Protein AF-A0A3C2A2D1-F1 (afdb_monomer_lite)

Secondary structure (DSSP, 8-state):
--TT--------S----STTGGGGHHHHTTT-S-EEEE--GGGHHHHHHHHHHH-GGGEEEE----TT--HHHHHHHHHHHHHTT--B-

Sequence (89 aa):
MNPYNFNYTLFPGQIHFGQGKIDLLPTLLKGYSKAFIIGEKRVQPIIDRVGEVLDADRLYHFGEVIQHVPQGLVDKALAVCQAQQSDVL

Radius of gyration: 17.06 Å; chains: 1; bounding box: 46×45×27 Å

pLDDT: mean 91.76, std 8.16, range [51.88, 97.62]

Foldseek 3Di:
DPPPDDDDDDDDPDDDDDPPSLLCCCVVCVVWQAAEAEDAPVCVVVVVVNCVRNPVLRYDYDHPDDPPQDPVNVVVSVVVCVVSVGDYD

Structure (mmCIF, N/CA/C/O backbone):
data_AF-A0A3C2A2D1-F1
#
_entry.id   AF-A0A3C2A2D1-F1
#
loop_
_atom_site.group_PDB
_atom_site.id
_atom_site.type_symbol
_atom_site.label_atom_id
_atom_site.label_alt_id
_atom_site.label_comp_id
_atom_site.label_asym_id
_atom_site.label_entity_id
_atom_site.label_seq_id
_atom_site.pdbx_PDB_ins_code
_atom_site.Cartn_x
_atom_site.Cartn_y
_atom_site.Cartn_z
_atom_site.occupancy
_atom_site.B_iso_or_equiv
_atom_site.auth_seq_id
_atom_site.auth_comp_id
_atom_site.auth_asym_id
_atom_site.auth_atom_id
_atom_site.pdbx_PDB_model_num
ATOM 1 N N . MET A 1 1 ? 32.935 -31.482 -2.320 1.00 51.88 1 MET A N 1
ATOM 2 C CA . MET A 1 1 ? 31.744 -30.606 -2.250 1.00 51.88 1 MET A CA 1
ATOM 3 C C . MET A 1 1 ? 30.525 -31.467 -2.507 1.00 51.88 1 MET A C 1
ATOM 5 O O . MET A 1 1 ? 30.537 -32.199 -3.487 1.00 51.88 1 MET A O 1
ATOM 9 N N . ASN A 1 2 ? 29.542 -31.456 -1.607 1.00 52.34 2 ASN A N 1
ATOM 10 C CA . ASN A 1 2 ? 28.325 -32.252 -1.754 1.00 52.34 2 ASN A CA 1
ATOM 11 C C . ASN A 1 2 ? 27.385 -31.534 -2.750 1.00 52.34 2 ASN A C 1
ATOM 13 O O . ASN A 1 2 ? 26.998 -30.403 -2.457 1.00 52.34 2 ASN A O 1
ATOM 17 N N . PRO A 1 3 ? 27.043 -32.118 -3.914 1.00 63.09 3 PRO A N 1
ATOM 18 C CA . PRO A 1 3 ? 26.271 -31.439 -4.965 1.00 63.09 3 PRO A CA 1
ATOM 19 C C . PRO A 1 3 ? 24.787 -31.205 -4.615 1.00 63.09 3 PRO A C 1
ATOM 21 O O . PRO A 1 3 ? 24.047 -30.682 -5.439 1.00 63.09 3 PRO A O 1
ATOM 24 N N . TYR A 1 4 ? 24.352 -31.572 -3.404 1.00 73.38 4 TYR A N 1
ATOM 25 C CA . TYR A 1 4 ? 22.950 -31.548 -2.968 1.00 73.38 4 TYR A CA 1
ATOM 26 C C . TYR A 1 4 ? 22.603 -30.447 -1.954 1.00 73.38 4 TYR A C 1
ATOM 28 O O . TYR A 1 4 ? 21.496 -30.438 -1.423 1.00 73.38 4 TYR A O 1
ATOM 36 N N . ASN A 1 5 ? 23.514 -29.512 -1.670 1.00 75.62 5 ASN A N 1
ATOM 37 C CA . ASN A 1 5 ? 23.186 -28.379 -0.806 1.00 75.62 5 ASN A CA 1
ATOM 38 C C . ASN A 1 5 ? 22.501 -27.278 -1.622 1.00 75.62 5 ASN A C 1
ATOM 40 O O . ASN A 1 5 ? 23.161 -26.560 -2.370 1.00 75.62 5 ASN A O 1
ATOM 44 N N . PHE A 1 6 ? 21.190 -27.121 -1.441 1.00 83.88 6 PHE A N 1
ATOM 45 C CA . PHE A 1 6 ? 20.451 -25.951 -1.908 1.00 83.88 6 PHE A CA 1
ATOM 46 C C . PHE A 1 6 ? 19.736 -25.273 -0.741 1.00 83.88 6 PHE A C 1
ATOM 48 O O . PHE A 1 6 ? 19.265 -25.930 0.186 1.00 83.88 6 PHE A O 1
ATOM 55 N N . ASN A 1 7 ? 19.656 -23.945 -0.807 1.00 83.56 7 ASN A N 1
ATOM 56 C CA . ASN A 1 7 ? 18.855 -23.144 0.106 1.00 83.56 7 ASN A CA 1
ATOM 57 C C . ASN A 1 7 ? 17.538 -22.813 -0.587 1.00 83.56 7 ASN A C 1
ATOM 59 O O . ASN A 1 7 ? 17.537 -22.214 -1.662 1.00 83.56 7 ASN A O 1
ATOM 63 N N . TYR A 1 8 ? 16.428 -23.199 0.033 1.00 84.81 8 TYR A N 1
ATOM 64 C CA . TYR A 1 8 ? 15.100 -22.795 -0.399 1.00 84.81 8 TYR A CA 1
ATOM 65 C C . TYR A 1 8 ? 14.572 -21.708 0.526 1.00 84.81 8 TYR A C 1
ATOM 67 O O . TYR A 1 8 ? 14.583 -21.858 1.747 1.00 84.81 8 TYR A O 1
ATOM 75 N N . THR A 1 9 ? 14.112 -20.611 -0.066 1.00 85.75 9 THR A N 1
ATOM 76 C CA . THR A 1 9 ? 13.485 -19.508 0.657 1.00 85.75 9 THR A CA 1
ATOM 77 C C . THR A 1 9 ? 12.052 -19.354 0.168 1.00 85.75 9 THR A C 1
ATOM 79 O O . THR A 1 9 ? 11.802 -19.314 -1.036 1.00 85.75 9 THR A O 1
ATOM 82 N N . LEU A 1 10 ? 11.113 -19.304 1.112 1.00 78.94 10 LEU A N 1
ATOM 83 C CA . LEU A 1 10 ? 9.673 -19.260 0.867 1.00 78.94 10 LEU A CA 1
ATOM 84 C C . LEU A 1 10 ? 9.138 -17.845 1.107 1.00 78.94 10 LEU A C 1
ATOM 86 O O . LEU A 1 10 ? 9.289 -17.307 2.199 1.00 78.94 10 LEU A O 1
ATOM 90 N N . PHE A 1 11 ? 8.466 -17.284 0.104 1.00 83.69 11 PHE A N 1
ATOM 91 C CA . PHE A 1 11 ? 7.663 -16.060 0.175 1.00 83.69 11 PHE A CA 1
ATOM 92 C C . PHE A 1 11 ? 6.516 -16.187 -0.846 1.00 83.69 11 PHE A C 1
ATOM 94 O O . PHE A 1 11 ? 6.756 -16.780 -1.901 1.00 83.69 11 PHE A O 1
ATOM 101 N N . PRO A 1 12 ? 5.316 -15.609 -0.642 1.00 86.50 12 PRO A N 1
ATOM 102 C CA . PRO A 1 12 ? 4.739 -14.997 0.565 1.00 86.50 12 PRO A CA 1
ATOM 103 C C . PRO A 1 12 ? 3.984 -16.005 1.464 1.00 86.50 12 PRO A C 1
ATOM 105 O O . PRO A 1 12 ? 3.619 -17.093 1.028 1.00 86.50 12 PRO A O 1
ATOM 108 N N . GLY A 1 13 ? 3.718 -15.629 2.724 1.00 86.88 13 GLY A N 1
ATOM 109 C CA . GLY A 1 13 ? 3.041 -16.491 3.710 1.00 86.88 13 GLY A CA 1
ATOM 110 C C . GLY A 1 13 ? 1.522 -16.632 3.533 1.00 86.88 13 GLY A C 1
ATOM 111 O O . GLY A 1 13 ? 0.946 -17.613 3.996 1.00 86.88 13 GLY A O 1
ATOM 112 N N . GLN A 1 14 ? 0.870 -15.678 2.862 1.00 90.25 14 GLN A N 1
ATOM 113 C CA . GLN A 1 14 ? -0.553 -15.730 2.510 1.00 90.25 14 GLN A CA 1
ATOM 114 C C . GLN A 1 14 ? -0.781 -15.068 1.148 1.00 90.25 14 GLN A C 1
ATOM 116 O O . GLN A 1 14 ? -0.164 -14.050 0.836 1.00 90.25 14 GLN A O 1
ATOM 121 N N . ILE A 1 15 ? -1.671 -15.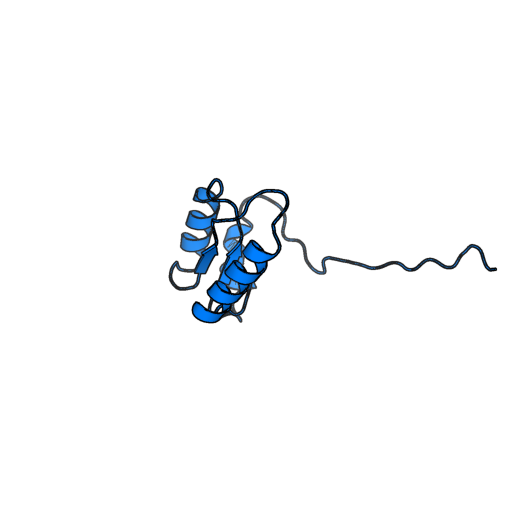650 0.340 1.00 92.75 15 ILE A N 1
ATOM 122 C CA . ILE A 1 15 ? -2.077 -15.117 -0.965 1.00 92.75 15 ILE A CA 1
ATOM 123 C C . ILE A 1 15 ? -3.600 -15.132 -1.038 1.00 92.75 15 ILE A C 1
ATOM 125 O O . ILE A 1 15 ? -4.230 -16.185 -0.934 1.00 92.75 15 ILE A O 1
ATOM 129 N N . HIS A 1 16 ? -4.188 -13.963 -1.273 1.00 93.50 16 HIS A N 1
ATOM 130 C CA . HIS A 1 16 ? -5.608 -13.815 -1.569 1.00 93.50 16 HIS A CA 1
ATOM 131 C C . HIS A 1 16 ? -5.761 -13.493 -3.055 1.00 93.50 16 HIS A C 1
ATOM 133 O O . HIS A 1 16 ? -5.363 -12.424 -3.504 1.00 93.50 16 HIS A O 1
ATOM 139 N N . PHE A 1 17 ? -6.332 -14.421 -3.823 1.00 94.81 17 PHE A N 1
ATOM 140 C CA . PHE A 1 17 ? -6.470 -14.290 -5.275 1.00 94.81 17 PHE A CA 1
ATOM 141 C C . PHE A 1 17 ? -7.927 -14.440 -5.733 1.00 94.81 17 PHE A C 1
ATOM 143 O O . PHE A 1 17 ? -8.703 -15.179 -5.123 1.00 94.81 17 PHE A O 1
ATOM 150 N N . GLY A 1 18 ? -8.285 -13.742 -6.813 1.00 94.19 18 GLY A N 1
ATOM 151 C CA . GLY A 1 18 ? -9.606 -13.779 -7.444 1.00 94.19 18 GLY A CA 1
ATOM 152 C C . GLY A 1 18 ? -10.386 -12.467 -7.335 1.00 94.19 18 GLY A C 1
ATOM 153 O O . GLY A 1 18 ? -9.959 -11.504 -6.698 1.00 94.19 18 GLY A O 1
ATOM 154 N N . GLN A 1 19 ? -11.551 -12.432 -7.978 1.00 93.81 19 GLN A N 1
ATOM 155 C CA . GLN A 1 19 ? -12.466 -11.292 -7.922 1.00 93.81 19 GLN A CA 1
ATOM 156 C C . GLN A 1 19 ? -12.977 -11.064 -6.486 1.00 93.81 19 GLN A C 1
ATOM 158 O O . GLN A 1 19 ? -13.175 -12.017 -5.733 1.00 93.81 19 GLN A O 1
ATOM 163 N N . GLY A 1 20 ? -13.170 -9.798 -6.099 1.00 93.62 20 GLY A N 1
ATOM 164 C CA . GLY A 1 20 ? -13.721 -9.415 -4.789 1.00 93.62 20 GLY A CA 1
ATOM 165 C C . GLY A 1 20 ? -12.734 -9.466 -3.616 1.00 93.62 20 GLY A C 1
ATOM 166 O O . GLY A 1 20 ? -13.114 -9.213 -2.480 1.00 93.62 20 GLY A O 1
ATOM 167 N N . LYS A 1 21 ? -11.447 -9.769 -3.837 1.00 95.38 21 LYS A N 1
ATOM 168 C CA . LYS A 1 21 ? -10.475 -9.840 -2.726 1.00 95.38 21 LYS A CA 1
ATOM 169 C C . LYS A 1 21 ? -10.146 -8.494 -2.082 1.00 95.38 21 LYS A C 1
ATOM 171 O O . LYS A 1 21 ? -9.723 -8.491 -0.931 1.00 95.38 21 LYS A O 1
ATOM 176 N N . ILE A 1 22 ? -10.405 -7.380 -2.769 1.00 94.69 22 ILE A N 1
ATOM 177 C CA . ILE A 1 22 ? -10.303 -6.033 -2.184 1.00 94.69 22 ILE A CA 1
ATOM 178 C C . ILE A 1 22 ? -11.232 -5.901 -0.966 1.00 94.69 22 ILE A C 1
ATOM 180 O O . ILE A 1 22 ? -10.845 -5.293 0.025 1.00 94.69 22 ILE A O 1
ATOM 184 N N . ASP A 1 23 ? -12.390 -6.568 -0.973 1.00 95.94 23 ASP A N 1
ATOM 185 C CA . ASP A 1 23 ? -13.375 -6.497 0.116 1.00 95.94 23 ASP A CA 1
ATOM 186 C C . ASP A 1 23 ? -12.873 -7.136 1.428 1.00 95.94 23 ASP A C 1
ATOM 188 O O . ASP A 1 23 ? -13.464 -6.951 2.489 1.00 95.94 23 ASP A O 1
ATOM 192 N N . LEU A 1 24 ? -11.755 -7.874 1.388 1.00 95.69 24 LEU A N 1
ATOM 193 C CA . LEU A 1 24 ? -11.117 -8.447 2.576 1.00 95.69 24 LEU A CA 1
ATOM 194 C C . LEU A 1 24 ? -10.193 -7.459 3.299 1.00 95.69 24 LEU A C 1
ATOM 196 O O . LEU A 1 24 ? -9.847 -7.703 4.458 1.00 95.69 24 LEU A O 1
ATOM 200 N N . LEU A 1 25 ? -9.793 -6.360 2.651 1.00 94.75 25 LEU A N 1
ATOM 201 C CA . LEU A 1 25 ? -8.834 -5.398 3.201 1.00 94.75 25 LEU A CA 1
ATOM 202 C C . LEU A 1 25 ? -9.191 -4.871 4.602 1.00 94.75 25 LEU A C 1
ATOM 204 O O . LEU A 1 25 ? -8.279 -4.802 5.421 1.00 94.75 25 LEU A O 1
ATOM 208 N N . PRO A 1 26 ? -10.458 -4.588 4.966 1.00 94.94 26 PRO A N 1
ATOM 209 C CA . PRO A 1 26 ? -10.783 -4.098 6.308 1.00 94.94 26 PRO A CA 1
ATOM 210 C C . PRO A 1 26 ? -1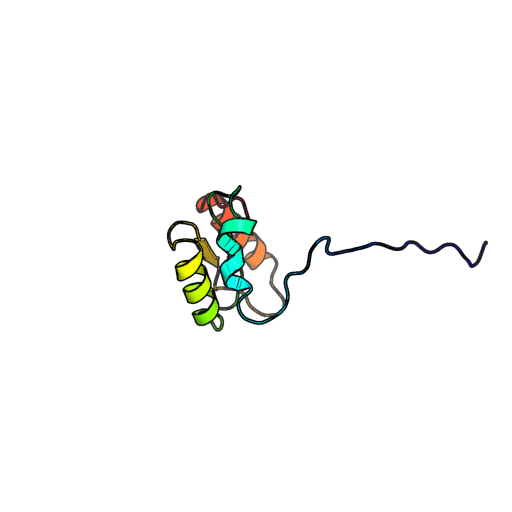0.480 -5.133 7.389 1.00 94.94 26 PRO A C 1
ATOM 212 O O . PRO A 1 26 ? -10.086 -4.788 8.501 1.00 94.94 26 PRO A O 1
ATOM 215 N N . THR A 1 27 ? -10.636 -6.416 7.051 1.00 95.00 27 THR A N 1
ATOM 216 C CA . THR A 1 27 ? -10.317 -7.525 7.955 1.00 95.00 27 THR A CA 1
ATOM 217 C C . THR A 1 27 ? -8.808 -7.718 8.054 1.00 95.00 27 THR A C 1
ATOM 219 O O . THR A 1 27 ? -8.281 -7.838 9.158 1.00 95.00 27 THR A O 1
ATOM 222 N N . LEU A 1 28 ? -8.109 -7.712 6.914 1.00 94.56 28 LEU A N 1
ATOM 223 C CA . LEU A 1 28 ? -6.655 -7.887 6.857 1.00 94.56 28 LEU A CA 1
ATOM 224 C C . LEU A 1 28 ? -5.911 -6.737 7.542 1.00 94.56 28 LEU A C 1
ATOM 226 O O . LEU A 1 28 ? -4.910 -6.964 8.216 1.00 94.56 28 LEU A O 1
ATOM 230 N N . LEU A 1 29 ? -6.430 -5.515 7.417 1.00 95.00 29 LEU A N 1
ATOM 231 C CA . LEU A 1 29 ? -5.824 -4.304 7.958 1.00 95.00 29 LEU A CA 1
ATOM 232 C C . LEU A 1 29 ? -6.457 -3.844 9.278 1.00 95.00 29 LEU A C 1
ATOM 234 O O . LEU A 1 29 ? -6.284 -2.698 9.688 1.00 95.00 29 LEU A O 1
ATOM 238 N N . LYS A 1 30 ? -7.189 -4.722 9.975 1.00 94.62 30 LYS A N 1
ATOM 239 C CA . LYS A 1 30 ? -7.878 -4.383 11.232 1.00 94.62 30 LYS A CA 1
ATOM 240 C C . LYS A 1 30 ? -6.929 -3.866 12.324 1.00 94.62 30 LYS A C 1
ATOM 242 O O . LYS A 1 30 ? -7.346 -3.075 13.161 1.00 94.62 30 LYS A O 1
ATOM 247 N N . GLY A 1 31 ? -5.681 -4.338 12.337 1.00 95.38 31 GLY A N 1
ATOM 248 C CA . GLY A 1 31 ? -4.666 -3.950 13.324 1.00 95.38 31 GLY A CA 1
ATOM 249 C C . GLY A 1 31 ? -3.902 -2.665 12.998 1.00 95.38 31 GLY A C 1
ATOM 250 O O . GLY A 1 31 ? -3.093 -2.242 13.816 1.00 95.38 31 GLY A O 1
ATOM 251 N N . TYR A 1 32 ? -4.146 -2.067 11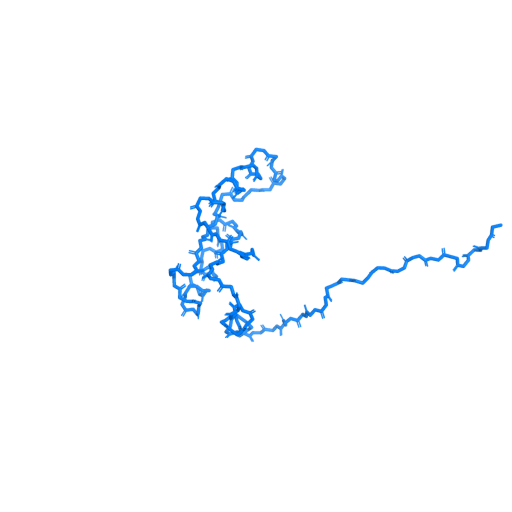.832 1.00 96.12 32 TYR A N 1
ATOM 252 C CA . TYR A 1 32 ? -3.432 -0.892 11.345 1.00 96.12 32 TYR A CA 1
ATOM 253 C C . TYR A 1 32 ? -4.349 0.324 11.339 1.00 96.12 32 TYR A C 1
ATOM 255 O O . TYR A 1 32 ? -5.550 0.228 11.070 1.00 96.12 32 TYR A O 1
ATOM 263 N N . SER A 1 33 ? -3.787 1.482 11.638 1.00 94.81 33 SER A N 1
ATOM 264 C CA . SER A 1 33 ? -4.513 2.743 11.686 1.00 94.81 33 SER A CA 1
ATOM 265 C C . SER A 1 33 ? -4.675 3.351 10.298 1.00 94.81 33 SER A C 1
ATOM 267 O O . SER A 1 33 ? -5.791 3.751 9.951 1.00 94.81 33 SER A O 1
ATOM 269 N N . LYS A 1 34 ? -3.609 3.369 9.487 1.00 96.44 34 LYS A N 1
ATOM 270 C CA . LYS A 1 34 ? -3.593 4.059 8.197 1.00 96.44 34 LYS A CA 1
ATOM 271 C C . LYS A 1 34 ? -2.636 3.414 7.195 1.00 96.44 34 LYS A C 1
ATOM 273 O O . LYS A 1 34 ? -1.445 3.257 7.455 1.00 96.44 34 LYS A O 1
ATOM 278 N N . ALA A 1 35 ? -3.167 3.099 6.018 1.00 97.12 35 ALA A N 1
ATOM 279 C CA . ALA A 1 35 ? -2.439 2.485 4.918 1.00 97.12 35 ALA A CA 1
ATOM 280 C C . ALA A 1 35 ? -1.794 3.520 3.988 1.00 97.12 35 ALA A C 1
ATOM 282 O O . ALA A 1 35 ? -2.432 4.486 3.565 1.00 97.12 35 ALA A O 1
ATOM 283 N N . PHE A 1 36 ? -0.543 3.278 3.611 1.00 97.62 36 PHE A N 1
ATOM 284 C CA . PHE A 1 36 ? 0.190 4.040 2.609 1.00 97.62 36 PHE A CA 1
ATOM 285 C C . PHE A 1 36 ? 0.241 3.269 1.292 1.00 97.62 36 PHE A C 1
ATOM 287 O O . PHE A 1 36 ? 1.133 2.459 1.061 1.00 97.62 36 PHE A O 1
ATOM 294 N N . ILE A 1 37 ? -0.704 3.534 0.398 1.00 95.88 37 ILE A N 1
ATOM 295 C CA . ILE A 1 37 ? -0.826 2.790 -0.853 1.00 95.88 37 ILE A CA 1
ATOM 296 C C . ILE A 1 37 ? 0.112 3.379 -1.904 1.00 95.88 37 ILE A C 1
ATOM 298 O O . ILE A 1 37 ? 0.047 4.567 -2.228 1.00 95.88 37 ILE A O 1
ATOM 302 N N . ILE A 1 38 ? 0.946 2.528 -2.494 1.00 95.50 38 ILE A N 1
ATOM 303 C CA . ILE A 1 38 ? 1.871 2.892 -3.570 1.00 95.50 38 ILE A CA 1
ATOM 304 C C . ILE A 1 38 ? 1.329 2.371 -4.899 1.00 95.50 38 ILE A C 1
ATOM 306 O O . ILE A 1 38 ? 1.130 1.171 -5.080 1.00 95.50 38 ILE A O 1
ATOM 310 N N . GLY A 1 39 ? 1.125 3.264 -5.863 1.00 93.00 39 GLY A N 1
ATOM 311 C CA . GLY A 1 39 ? 0.693 2.872 -7.202 1.00 93.00 39 GLY A CA 1
ATOM 312 C C . GLY A 1 39 ? 0.698 4.048 -8.161 1.00 93.00 39 GLY A C 1
ATOM 313 O O . GLY A 1 39 ? 0.465 5.180 -7.757 1.00 93.00 39 GLY A O 1
ATOM 314 N N . GLU A 1 40 ? 0.953 3.798 -9.442 1.00 94.19 40 GLU A N 1
ATOM 315 C CA . GLU A 1 40 ? 0.921 4.851 -10.461 1.00 94.19 40 GLU A CA 1
ATOM 316 C C . GLU A 1 40 ? -0.451 5.540 -10.524 1.00 94.19 40 GLU A C 1
ATOM 318 O O . GLU A 1 40 ? -1.491 4.902 -10.362 1.00 94.19 40 GLU A O 1
ATOM 323 N N . LYS A 1 41 ? -0.491 6.824 -10.888 1.00 92.25 41 LYS A N 1
ATOM 324 C CA . LYS A 1 41 ? -1.750 7.578 -11.035 1.00 92.25 41 LYS A CA 1
ATOM 325 C C . LYS A 1 41 ? -2.816 6.885 -11.905 1.00 92.25 41 LYS A C 1
ATOM 327 O O . 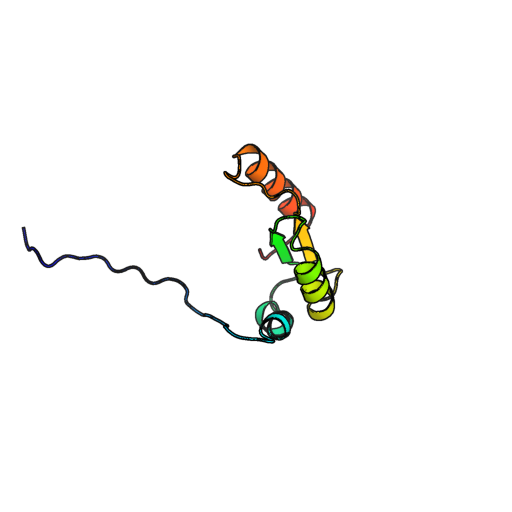LYS A 1 41 ? -4.007 7.055 -11.671 1.00 92.25 41 LYS A O 1
ATOM 332 N N . ARG A 1 42 ? -2.422 6.072 -12.893 1.00 94.12 42 ARG A N 1
ATOM 333 C CA . ARG A 1 42 ? -3.366 5.328 -13.753 1.00 94.12 42 ARG A CA 1
ATOM 334 C C . ARG A 1 42 ? -4.195 4.269 -13.018 1.00 94.12 42 ARG A C 1
ATOM 336 O O . ARG A 1 42 ? -5.220 3.857 -13.549 1.00 94.12 42 ARG A O 1
ATOM 343 N N . VAL A 1 43 ? -3.773 3.824 -11.830 1.00 94.25 43 VAL A N 1
ATOM 344 C CA . VAL A 1 43 ? -4.535 2.858 -11.021 1.00 94.25 43 VAL A CA 1
ATOM 345 C C . VAL A 1 43 ? -5.513 3.525 -10.053 1.00 94.25 43 VAL A C 1
ATOM 347 O O . VAL A 1 43 ? -6.098 2.827 -9.231 1.00 94.25 43 VAL A O 1
ATOM 350 N N . GLN A 1 44 ? -5.745 4.840 -10.172 1.00 94.19 44 GLN A N 1
ATOM 351 C CA . GLN A 1 44 ? -6.693 5.584 -9.334 1.00 94.19 44 GLN A CA 1
ATOM 352 C C . GLN A 1 44 ? -8.052 4.881 -9.154 1.00 94.19 44 GLN A C 1
ATOM 354 O O . GLN A 1 44 ? -8.475 4.771 -8.011 1.00 94.19 44 GLN A O 1
ATOM 359 N N . PRO A 1 45 ? -8.690 4.285 -10.186 1.00 95.25 45 PRO A N 1
ATOM 360 C CA . PRO A 1 45 ? -9.969 3.594 -9.983 1.00 95.25 45 PRO A CA 1
ATOM 361 C C . PRO A 1 45 ? -9.902 2.425 -8.986 1.00 95.25 45 PRO A C 1
ATOM 363 O O . PRO A 1 45 ? -10.879 2.117 -8.311 1.00 95.25 45 PRO A O 1
ATOM 366 N N . ILE A 1 46 ? -8.747 1.759 -8.879 1.00 94.56 46 ILE A N 1
ATOM 367 C CA . ILE A 1 46 ? -8.523 0.693 -7.894 1.00 94.56 46 ILE A CA 1
ATOM 368 C C . ILE A 1 46 ? -8.339 1.304 -6.503 1.00 94.56 46 ILE A C 1
ATOM 370 O O . ILE A 1 46 ? -8.871 0.771 -5.535 1.00 94.56 46 ILE A O 1
ATOM 374 N N . ILE A 1 47 ? -7.619 2.423 -6.403 1.00 95.38 47 ILE A N 1
ATOM 375 C CA . ILE A 1 47 ? -7.415 3.158 -5.147 1.00 95.38 47 ILE A CA 1
ATOM 376 C C . ILE A 1 47 ? -8.742 3.675 -4.595 1.00 95.38 47 ILE A C 1
ATOM 378 O O . ILE A 1 47 ? -9.010 3.504 -3.409 1.00 95.38 47 ILE A O 1
ATOM 382 N N . ASP A 1 48 ? -9.591 4.232 -5.456 1.00 94.75 48 ASP A N 1
ATOM 383 C CA . ASP A 1 48 ? -10.922 4.707 -5.082 1.00 94.75 48 ASP A CA 1
ATOM 384 C C . ASP A 1 48 ? -11.749 3.547 -4.513 1.00 94.75 48 ASP A C 1
ATOM 386 O O . ASP A 1 48 ? -12.319 3.659 -3.428 1.00 94.75 48 ASP A O 1
ATOM 390 N N . ARG A 1 49 ? -11.702 2.375 -5.166 1.00 95.31 49 ARG A N 1
ATOM 391 C CA . ARG A 1 49 ? -12.353 1.160 -4.663 1.00 95.31 49 ARG A CA 1
ATOM 392 C C . ARG A 1 49 ? -11.786 0.687 -3.320 1.00 95.31 49 ARG A C 1
ATOM 394 O O . ARG A 1 49 ? -12.537 0.183 -2.489 1.00 95.31 49 ARG A O 1
ATOM 401 N N . VAL A 1 50 ? -10.481 0.827 -3.090 1.00 95.25 50 VAL A N 1
ATOM 402 C CA . VAL A 1 50 ? -9.885 0.540 -1.776 1.00 95.25 50 VAL A CA 1
ATOM 403 C C . VAL A 1 50 ? -10.406 1.524 -0.728 1.00 95.25 50 VAL A C 1
ATOM 405 O O . VAL A 1 50 ? -10.742 1.096 0.372 1.00 95.25 50 VAL A O 1
ATOM 408 N N . GLY A 1 51 ? -10.538 2.808 -1.065 1.00 94.75 51 GLY A N 1
ATOM 409 C CA . GLY A 1 51 ? -11.071 3.827 -0.159 1.00 94.75 51 GLY A CA 1
ATOM 410 C C . GLY A 1 51 ? -12.537 3.647 0.207 1.00 94.75 51 GLY A C 1
ATOM 411 O O . GLY A 1 51 ? -12.897 3.870 1.360 1.00 94.75 51 GLY A O 1
ATOM 412 N N . GLU A 1 52 ? -13.361 3.160 -0.719 1.00 94.75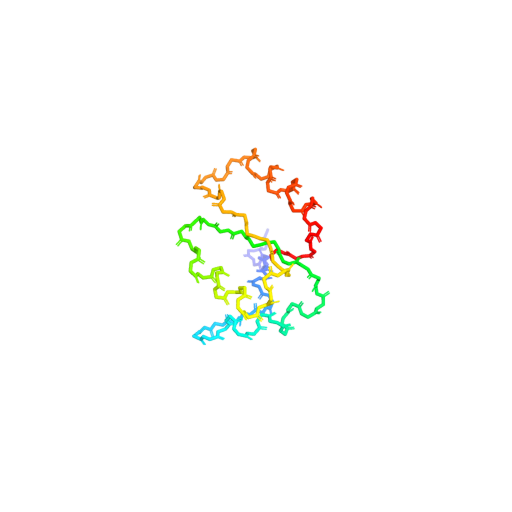 52 GLU A N 1
ATOM 413 C CA . GLU A 1 52 ? -14.748 2.763 -0.432 1.00 94.75 52 GLU A CA 1
ATOM 414 C C . GLU A 1 52 ? -14.841 1.631 0.599 1.00 94.75 52 GLU A C 1
ATOM 416 O O . GLU A 1 52 ? -15.829 1.527 1.320 1.00 94.75 52 GLU A O 1
ATOM 421 N N . VAL A 1 53 ? -13.835 0.755 0.640 1.00 95.50 53 VAL A N 1
ATOM 422 C CA . VAL A 1 53 ? -13.835 -0.445 1.479 1.00 95.50 53 VAL A CA 1
ATOM 423 C C . VAL A 1 53 ? -13.136 -0.207 2.824 1.00 95.50 53 VAL A C 1
ATOM 425 O O . VAL A 1 53 ? -13.593 -0.728 3.838 1.00 95.50 53 VAL A O 1
ATOM 428 N N . LEU A 1 54 ? -12.027 0.541 2.848 1.00 90.62 54 LEU A N 1
ATOM 429 C CA . LEU A 1 54 ? -11.159 0.719 4.024 1.00 90.62 54 LEU A CA 1
ATOM 430 C C . LEU A 1 54 ? -11.489 1.954 4.884 1.00 90.62 54 LEU A C 1
ATOM 432 O O . LEU A 1 54 ? -10.919 2.084 5.968 1.00 90.62 54 LEU A O 1
ATOM 436 N N . ASP A 1 55 ? -12.385 2.818 4.402 1.00 89.00 55 ASP A N 1
ATOM 437 C CA . ASP A 1 55 ? -12.562 4.230 4.770 1.00 89.00 55 ASP A CA 1
ATOM 438 C C . ASP A 1 55 ? -11.453 5.140 4.215 1.00 89.00 55 ASP A C 1
ATOM 440 O O . ASP A 1 55 ? -10.260 4.915 4.429 1.00 89.00 55 ASP A O 1
ATOM 444 N N . ALA A 1 56 ? -11.849 6.219 3.530 1.00 86.50 56 ALA A N 1
ATOM 445 C CA . ALA A 1 56 ? -10.929 7.137 2.851 1.00 86.50 56 ALA A CA 1
ATOM 446 C C . ALA A 1 56 ? -9.905 7.800 3.793 1.00 86.50 56 ALA A C 1
ATOM 448 O O . ALA A 1 56 ? -8.762 8.023 3.403 1.00 86.50 56 ALA A O 1
ATOM 449 N N . ASP A 1 57 ? -10.277 8.058 5.048 1.00 90.06 57 ASP A N 1
ATOM 450 C CA . ASP A 1 57 ? -9.388 8.681 6.040 1.00 90.06 57 ASP A CA 1
ATOM 451 C C . ASP A 1 57 ? -8.266 7.742 6.515 1.00 90.06 57 ASP A C 1
ATOM 453 O O . ASP A 1 57 ? -7.234 8.187 7.029 1.00 90.06 57 ASP A O 1
ATOM 457 N N . ARG A 1 58 ? -8.444 6.430 6.317 1.00 93.56 58 ARG A N 1
ATOM 458 C CA . ARG A 1 58 ? -7.473 5.392 6.678 1.00 93.56 58 ARG A CA 1
ATOM 459 C C . ARG A 1 58 ? -6.511 5.064 5.545 1.00 93.56 58 ARG A C 1
ATOM 461 O O . ARG A 1 58 ? -5.769 4.089 5.656 1.00 93.56 58 ARG A O 1
ATOM 468 N N . LEU A 1 59 ? -6.477 5.859 4.477 1.00 95.25 59 LEU A N 1
ATOM 469 C CA . LEU A 1 59 ? -5.522 5.666 3.395 1.00 95.25 59 LEU A CA 1
ATOM 470 C C . LEU A 1 59 ? -4.844 6.961 2.958 1.00 95.25 59 LEU A C 1
ATOM 472 O O . LEU A 1 59 ? -5.399 8.056 3.010 1.00 95.25 59 LEU A O 1
ATOM 476 N N . TYR A 1 60 ? -3.622 6.813 2.474 1.00 96.00 60 TYR A N 1
ATOM 477 C CA . TYR A 1 60 ? -2.940 7.813 1.676 1.00 96.00 60 TYR A CA 1
ATOM 478 C C . TYR A 1 60 ? -2.406 7.142 0.416 1.00 96.00 60 TYR A C 1
ATOM 480 O O . TYR A 1 60 ? -1.745 6.111 0.502 1.00 96.00 60 TYR A O 1
ATOM 488 N N . HIS A 1 61 ? -2.667 7.723 -0.753 1.00 96.56 61 HIS A N 1
ATOM 489 C CA . HIS A 1 61 ? -2.162 7.205 -2.023 1.00 96.56 61 HIS A CA 1
ATOM 490 C C . HIS A 1 61 ? -0.978 8.028 -2.524 1.00 96.56 61 HIS A C 1
ATOM 492 O O . HIS A 1 61 ? -1.094 9.219 -2.813 1.00 96.56 61 HIS A O 1
ATOM 498 N N . PHE A 1 62 ? 0.166 7.367 -2.678 1.00 96.62 62 PHE A N 1
ATOM 499 C CA . PHE A 1 62 ? 1.342 7.924 -3.328 1.00 96.62 62 PHE A CA 1
ATOM 500 C C . PHE A 1 62 ? 1.330 7.598 -4.828 1.00 96.62 62 PHE A C 1
ATOM 502 O O . PHE A 1 62 ? 1.763 6.528 -5.261 1.00 96.62 62 PHE A O 1
ATOM 509 N N . GLY A 1 63 ? 0.819 8.547 -5.619 1.00 95.19 63 GLY A N 1
ATOM 510 C CA . GLY A 1 63 ? 0.575 8.410 -7.062 1.00 95.19 63 GLY A CA 1
ATOM 511 C C . GLY A 1 63 ? 1.769 8.656 -7.992 1.00 95.19 63 GLY A C 1
ATOM 512 O O . GLY A 1 63 ? 1.641 8.493 -9.207 1.00 95.19 63 GLY A O 1
ATOM 513 N N . GLU A 1 64 ? 2.914 9.083 -7.454 1.00 94.12 64 GLU A N 1
ATOM 514 C CA . GLU A 1 64 ? 4.064 9.587 -8.228 1.00 94.12 64 GLU A CA 1
ATOM 515 C C . GLU A 1 64 ? 5.030 8.491 -8.705 1.00 94.12 64 GLU A C 1
ATOM 517 O O . GLU A 1 64 ? 6.145 8.775 -9.139 1.00 94.12 64 GLU A O 1
ATOM 522 N N . VAL A 1 65 ? 4.617 7.227 -8.619 1.00 91.81 65 VAL A N 1
ATOM 523 C CA . VAL A 1 65 ? 5.430 6.083 -9.038 1.00 91.81 65 VAL A CA 1
ATOM 524 C C . VAL A 1 65 ? 5.691 6.142 -10.541 1.00 91.81 65 VAL A C 1
ATOM 526 O O . VAL A 1 65 ? 4.769 6.305 -11.339 1.00 91.81 65 VAL A O 1
ATOM 529 N N . ILE A 1 66 ? 6.955 5.963 -10.922 1.00 90.81 66 ILE A N 1
ATOM 530 C CA . ILE A 1 66 ? 7.398 5.842 -12.313 1.00 90.81 66 ILE A CA 1
ATOM 531 C C . ILE A 1 66 ? 8.273 4.598 -12.482 1.00 90.81 66 ILE A C 1
ATOM 533 O O . ILE A 1 66 ? 8.780 4.033 -11.510 1.00 90.81 66 ILE A O 1
ATOM 537 N N . GLN A 1 67 ? 8.464 4.173 -13.732 1.00 89.38 67 GLN A N 1
ATOM 538 C CA . GLN A 1 67 ? 9.364 3.065 -14.050 1.00 89.38 67 GLN A CA 1
ATOM 539 C C . GLN A 1 67 ? 10.808 3.381 -13.641 1.00 89.38 67 GLN A C 1
ATOM 541 O O . GLN A 1 67 ? 11.228 4.536 -13.649 1.00 89.38 67 GLN A O 1
ATOM 546 N N . HIS A 1 68 ? 11.562 2.331 -13.300 1.00 91.44 68 HIS A N 1
ATOM 547 C CA . HIS A 1 68 ? 12.951 2.424 -12.829 1.00 91.44 68 HIS A CA 1
ATOM 548 C C . HIS A 1 68 ? 13.137 3.268 -11.558 1.00 91.44 68 HIS A C 1
ATOM 550 O O . HIS A 1 68 ? 14.190 3.875 -11.392 1.00 91.44 68 HIS A O 1
ATOM 556 N N . VAL A 1 69 ? 12.105 3.284 -10.698 1.00 90.56 69 VAL A N 1
ATOM 557 C CA . VAL A 1 69 ? 12.003 3.944 -9.381 1.00 90.56 69 VAL A CA 1
ATOM 558 C C . VAL A 1 69 ? 13.330 4.564 -8.909 1.00 90.56 69 VAL A C 1
ATOM 560 O O . VAL A 1 69 ? 14.167 3.867 -8.330 1.00 90.56 69 VAL A O 1
ATOM 563 N N . PRO A 1 70 ? 13.545 5.868 -9.161 1.00 93.38 70 PRO A N 1
ATOM 564 C CA . PRO A 1 70 ? 14.754 6.554 -8.725 1.00 93.38 70 PRO A CA 1
ATOM 565 C C . PRO A 1 70 ? 14.854 6.588 -7.199 1.00 93.38 70 PRO A C 1
ATOM 567 O O . PRO A 1 70 ? 13.840 6.746 -6.521 1.00 93.38 70 PRO A O 1
ATOM 570 N N . GLN A 1 71 ? 16.073 6.556 -6.655 1.00 95.00 71 GLN A N 1
ATOM 571 C CA . GLN A 1 71 ? 16.290 6.629 -5.203 1.00 95.00 71 GLN A CA 1
ATOM 572 C C . GLN A 1 71 ? 15.604 7.850 -4.570 1.00 95.00 71 GLN A C 1
ATOM 574 O O . GLN A 1 71 ? 14.899 7.711 -3.578 1.00 95.00 71 GLN A O 1
ATOM 579 N N . GLY A 1 72 ? 15.710 9.029 -5.195 1.00 95.38 72 GLY A N 1
ATOM 580 C CA . GLY A 1 72 ? 15.070 10.243 -4.676 1.00 95.38 72 GLY A CA 1
ATOM 581 C C . GLY A 1 72 ? 13.539 10.157 -4.597 1.00 95.38 72 GLY A C 1
ATOM 582 O O . GLY A 1 72 ? 12.923 10.843 -3.784 1.00 95.38 72 GLY A O 1
ATOM 583 N N . LEU A 1 73 ? 12.909 9.291 -5.400 1.00 94.62 73 LEU A N 1
ATOM 584 C CA . LEU A 1 73 ? 11.472 9.033 -5.309 1.00 94.62 73 LEU A CA 1
ATOM 585 C C . LEU A 1 73 ? 11.136 8.153 -4.100 1.00 94.62 73 LEU A C 1
ATOM 587 O O . LEU A 1 73 ? 10.111 8.371 -3.459 1.00 94.62 73 LEU A O 1
ATOM 591 N N . VAL A 1 74 ? 12.009 7.199 -3.767 1.00 95.56 74 VAL A N 1
ATOM 592 C CA . VAL A 1 74 ? 11.896 6.391 -2.545 1.00 95.56 74 VAL A CA 1
ATOM 593 C C . VAL A 1 74 ? 12.035 7.285 -1.317 1.00 95.56 74 VAL A C 1
ATOM 595 O O . VAL A 1 74 ? 11.185 7.231 -0.432 1.00 95.56 74 VAL A O 1
ATOM 598 N N . ASP A 1 75 ? 13.038 8.164 -1.295 1.00 96.94 75 ASP A N 1
ATOM 599 C CA . ASP A 1 75 ? 13.262 9.096 -0.182 1.00 96.94 75 ASP A CA 1
ATOM 600 C C . ASP A 1 75 ? 12.048 10.016 0.019 1.00 96.94 75 ASP A C 1
ATOM 602 O O . ASP A 1 75 ? 11.585 10.230 1.143 1.00 96.94 75 ASP A O 1
ATOM 606 N N . LYS A 1 76 ? 11.464 10.496 -1.087 1.00 96.38 76 LYS A N 1
ATOM 607 C CA . LYS A 1 76 ? 10.216 11.262 -1.067 1.00 96.38 76 LYS A CA 1
ATOM 608 C C . LYS A 1 76 ? 9.052 10.439 -0.511 1.00 96.38 76 LYS A C 1
ATOM 610 O O . LYS A 1 76 ? 8.342 10.926 0.365 1.00 96.38 76 LYS A O 1
ATOM 615 N N . ALA A 1 77 ? 8.846 9.214 -0.994 1.00 96.19 77 ALA A N 1
ATOM 616 C CA . ALA A 1 77 ? 7.768 8.348 -0.520 1.00 96.19 77 ALA A CA 1
ATOM 617 C C . ALA A 1 77 ? 7.892 8.056 0.985 1.00 96.19 77 ALA A C 1
ATOM 619 O O . ALA A 1 77 ? 6.894 8.118 1.699 1.00 96.19 77 ALA A O 1
ATOM 620 N N . LEU A 1 78 ? 9.112 7.824 1.483 1.00 96.12 78 LEU A N 1
ATOM 621 C CA . LEU A 1 78 ? 9.388 7.617 2.907 1.00 96.12 78 LEU A CA 1
ATOM 622 C C . LEU A 1 78 ? 9.055 8.855 3.744 1.00 96.12 78 LEU A C 1
ATOM 624 O O . LEU A 1 78 ? 8.372 8.733 4.762 1.00 96.12 78 LEU A O 1
ATOM 628 N N . ALA A 1 79 ? 9.480 10.043 3.307 1.00 96.69 79 ALA A N 1
ATOM 629 C CA . ALA A 1 79 ? 9.170 11.293 3.998 1.00 96.69 79 ALA A CA 1
ATOM 630 C C . ALA A 1 79 ? 7.654 11.544 4.069 1.00 96.69 79 ALA A C 1
ATOM 632 O O . ALA A 1 79 ? 7.130 11.935 5.113 1.00 96.69 79 ALA A O 1
ATOM 633 N N . VAL A 1 80 ? 6.932 11.273 2.976 1.00 96.81 80 VAL A N 1
ATOM 634 C CA . VAL A 1 80 ? 5.471 11.409 2.941 1.00 96.81 80 VAL A CA 1
ATOM 635 C C . VAL A 1 80 ? 4.803 10.361 3.833 1.00 96.81 80 VAL A C 1
ATOM 637 O O . VAL A 1 80 ? 3.912 10.716 4.597 1.00 96.81 80 VAL A O 1
ATOM 640 N N . CYS A 1 81 ? 5.245 9.103 3.806 1.00 95.81 81 CYS A N 1
ATOM 641 C CA . CYS A 1 81 ? 4.715 8.038 4.663 1.00 95.81 81 CYS A CA 1
ATOM 642 C C . CYS A 1 81 ? 4.837 8.392 6.157 1.00 95.81 81 CYS A C 1
ATOM 644 O O . CYS A 1 81 ? 3.859 8.298 6.903 1.00 95.81 81 CYS A O 1
ATOM 646 N N . GLN A 1 82 ? 5.998 8.915 6.569 1.00 94.88 82 GLN A N 1
ATOM 647 C CA . GLN A 1 82 ? 6.228 9.398 7.934 1.00 94.88 82 GLN A CA 1
ATOM 648 C C . GLN A 1 82 ? 5.326 10.585 8.291 1.00 94.88 82 GLN A C 1
ATOM 650 O O . GLN A 1 82 ? 4.702 10.585 9.351 1.00 94.88 82 GLN A O 1
ATOM 655 N N . ALA A 1 83 ? 5.212 11.576 7.402 1.00 96.56 83 ALA A N 1
ATOM 656 C CA . ALA A 1 83 ? 4.350 12.738 7.617 1.00 96.56 83 ALA A CA 1
ATOM 657 C C . ALA A 1 83 ? 2.862 12.360 7.715 1.00 96.56 83 ALA A C 1
ATOM 659 O O . ALA A 1 83 ? 2.107 12.988 8.454 1.00 96.56 83 ALA A O 1
ATOM 660 N N . GLN A 1 84 ? 2.441 11.325 6.985 1.00 95.56 84 GLN A N 1
ATOM 661 C CA . GLN A 1 84 ? 1.076 10.804 7.012 1.00 95.56 84 GLN A CA 1
ATOM 662 C C . GLN A 1 84 ? 0.794 9.891 8.204 1.00 95.56 84 GLN A C 1
ATOM 664 O O . GLN A 1 84 ? -0.370 9.527 8.378 1.00 95.56 84 GLN A O 1
ATOM 669 N N . GLN A 1 85 ? 1.819 9.536 8.990 1.00 94.44 85 GLN A N 1
ATOM 670 C CA . GLN A 1 85 ? 1.736 8.611 10.125 1.00 94.44 85 GLN A CA 1
ATOM 671 C C . GLN A 1 85 ? 1.110 7.263 9.735 1.00 94.44 85 GLN A C 1
ATOM 673 O O . GLN A 1 85 ? 0.315 6.699 10.480 1.00 94.44 85 GLN A O 1
ATOM 678 N N . SER A 1 86 ? 1.424 6.773 8.532 1.00 95.44 86 SER A N 1
ATOM 679 C CA . SER A 1 86 ? 0.940 5.468 8.073 1.00 95.44 86 SER A CA 1
ATOM 680 C C . SER A 1 86 ? 1.746 4.343 8.719 1.00 95.44 86 SER A C 1
ATOM 682 O O . SER A 1 86 ? 2.959 4.465 8.892 1.00 95.44 86 SER A O 1
ATOM 684 N N . ASP A 1 87 ? 1.076 3.255 9.078 1.00 95.56 87 ASP A N 1
ATOM 685 C CA . ASP A 1 87 ? 1.650 2.126 9.821 1.00 95.56 87 ASP A CA 1
ATOM 686 C C . ASP A 1 87 ? 1.606 0.800 9.048 1.00 95.56 87 ASP A C 1
ATOM 688 O O . ASP A 1 87 ? 2.116 -0.218 9.523 1.00 95.56 87 ASP A O 1
ATOM 692 N N . VAL A 1 88 ? 1.063 0.825 7.829 1.00 96.12 88 VAL A N 1
ATOM 693 C CA . VAL A 1 88 ? 1.118 -0.264 6.849 1.00 96.12 88 VAL A CA 1
ATOM 694 C C . VAL A 1 88 ? 1.282 0.294 5.437 1.00 96.12 88 VAL A C 1
ATOM 696 O O . VAL A 1 88 ? 0.857 1.415 5.161 1.00 96.12 88 VAL A O 1
ATOM 699 N N . LEU A 1 89 ? 1.912 -0.486 4.558 1.00 91.94 89 LEU A N 1
ATOM 700 C CA . LEU A 1 89 ? 2.140 -0.183 3.143 1.00 91.94 89 LEU A CA 1
ATOM 701 C C . LEU A 1 89 ? 1.319 -1.125 2.260 1.00 91.94 89 LEU A C 1
ATOM 703 O O . LEU A 1 89 ? 1.333 -2.342 2.558 1.00 91.94 89 LEU A O 1
#

=== Feature glossary ===
A reading guide for the features in this record.

Start from the sequence.

  · Sequence gives the chain of amino acids in standard one-letter code (A=alanine, C=cysteine, …, Y=tyrosine), read N→C. It is the only feature that is directly encoded by the gene; all structural features are derived from the folded form of this sequence.

Fold it, and you get atomic coordinates and the backbone conformation that goes with them.

  · Structure coordinates are given as an mmCIF _atom_site loop: one row per atom with element, residue name, chain id, sequence number, and x/y/z position in Å. Only the four main-chain atoms per residue are included here; side chains are omitted to keep the record compact.

  · Backbone dihedral angles. Every residue except chain termini has a φ (preceding-C → N → Cα → C) and a ψ (N → Cα → C → next-N). They are reported in degrees following the IUPAC sign convention. Secondary structure is essentially a statement about which (φ, ψ) basin each residue occupies.

  · Eight-state secondary structure (DSSP): H is the canonical α-helix, G the tighter 3₁₀-helix, I the wider π-helix; E/B are β-structure, T and S are turns and bends, and '-' is everything else. DSSP derives these from the pattern of main-chain N–H···O=C hydrogen bonds, not from the sequence.

  · SS3 is a coarse helix/strand/coil call (letters a/b/c) made by the P-SEA algorithm from inter-Cα distances and dihedrals. It is less detailed than DSSP but needs only Cα positions.

Summarize the fold with a handful of shape descriptors and a per-residue structural alphabet.

  · Radius of gyration (Rg) is the root-mean-square distance of Cα atoms from their centroid — a single number for overall size and compactness. A globular domain of N residues has Rg ≈ 2.2·N^0.38 Å; an extended or disordered chain has a much larger Rg. The Cα contact count is the number of residue pairs whose Cα atoms are within 8 Å and are more than four positions apart in sequence — a standard proxy for tertiary packing density. The bounding box is the smallest axis-aligned box enclosing all Cα atoms.

  · 3Di is Foldseek's structural alphabet. Each residue is assigned one of twenty discrete states based on how its Cα sits relative to its spatial (not sequential) neighbors. Aligning 3Di strings finds structural homologs roughly as well as full 3D superposition, but orders of magnitude faster.

  · Solvent-accessible surface area (SASA) is the area in Å² traced out by the centre of a 1.4 Å probe sphere (a water molecule) rolled over the protein's van der Waals surface (Shrake–Rupley / Lee–Richards construction). Buried residues have near-zero SASA; fully exposed residues can exceed 200 Å². The total SASA scales roughly with the number of surface residues.

Ask how reliable the model is.

  · For AlphaFold models, the B-factor field carries pLDDT — the model's own estimate of local accuracy on a 0–100 scale. Regions with pLDDT<50 should be treated as essentially unmodeled; they often correspond to intrinsically disordered segments.

  · For experimental (PDB) structures, the B-factor (temperature factor) quantifies the positional spread of each atom in the crystal — a combination of thermal vibration and static disorder — in units of Å². High B-factors mark flexible loops or poorly resolved regions; low B-factors mark the rigid, well-ordered core.

  · Predicted Aligned Error (PAE) is an AlphaFold confidence matrix: entry (i, j) is the expected error in the position of residue j, in ångströms, when the prediction is superimposed on the true structure at residue i. Low PAE within a block of residues means that block is internally rigid and well-predicted; high PAE between two blocks means their relative placement is uncertain even if each block individually is confident.

Place it in context: what it resembles, what it is annotated as, and how it looks.

  · Structural nearest neighbors (via Foldseek easy-search vs the PDB). Reported per hit: target PDB id, E-value, and alignment TM-score. A TM-score above ~0.5 is the conventional threshold for 'same fold'.

  · Functional annotations link the protein to curated databases. InterPro entries identify conserved domains and families by matching the sequence against member-database signatures (Pfam, PROSITE, CDD, …). Gene Ontology (GO) terms describe molecular function, biological process, and cellular component in a controlled vocabulary. CATH places the structure in a hierarchical fold classification (Class/Architecture/Topology/Homologous-superfamily). The organism is the source species.

  · The contact map is a binary N×N matrix image: pixel (i, j) is dark where Cα_i and Cα_j are within 8 Å and |i−j|>4. Because the |i−j|>4 filter removes local helical contacts, off-diagonal stripes parallel to the main diagonal indicate parallel β-sheets; stripes perpendicular to it indicate antiparallel β-sheets. The Ramachandran plot scatters every residue's (φ, ψ) pair against the sterically allowed regions. The PAE heatmap renders the predicted-aligned-error matrix.

  · Six rendered views show the 3D structure from the faces of a cube — i.e. along ±x, ±y, ±z. Rendering representati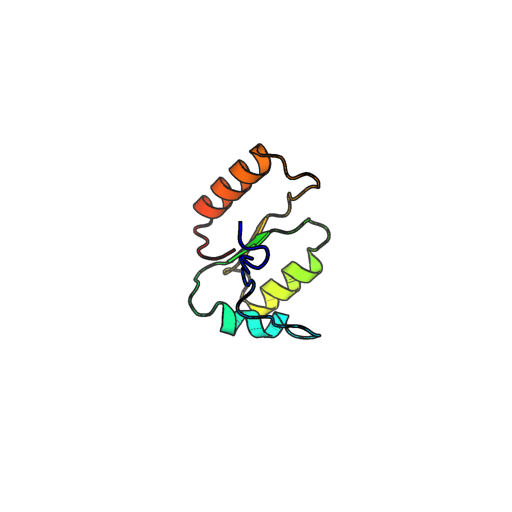on is drawn randomly per protein from cartoon (secondary-structure ribbons), sticks (backbone bonds), or molecular surface; coloring is either N→C rainbow (blue at the N-terminus through red at the C-terminus) or one color per chain.